Protein AF-A0AAW5EIT0-F1 (afdb_monomer)

Sequence (171 aa):
LKGVNQLKDYSGDMKIFIPTLHKNNVSFSNLNKNIIFGSIDYDAQVLALLNKANSDIAAFSDGSMLSSNLNSRVLEQNANTRFYRVEGEKLDFYRLLRSQGSLNNASIFLNTPLIKTALISSQLRVYNIQPFVLLSTQINYNPRFVSLTQEGDRKNFILANSIDNHDDNLS

Radius of gyration: 18.58 Å; Cα contacts (8 Å, |Δi|>4): 248; chains: 1; bounding box: 37×46×54 Å

Organism: Campylobacter jejuni (NCBI:txid197)

Nearest PDB structures (foldseek):
  5vat-assembly1_A  TM=5.725E-01  e=1.941E-03  Haemophilus influenzae Rd KW20
  8usx-assembly1_C  TM=6.714E-01  e=9.157E-03  Homo sapiens
  5tq2-assembly1_A  TM=6.551E-01  e=2.815E-01  Xenopus laevis
  8jj1-assembly1_B  TM=6.895E-01  e=7.919E-01  Homo sapiens
  3kyj-assembly1_B  TM=4.907E-01  e=2.535E+00  Cereibacter sphaeroides

Secondary structure (DSSP, 8-state):
-TTGGGGTT---SS-EEETT--GGG---SS--TTEEE-S--HHHHHHHHHTT--S-EEEEE-S-HHHHHHHHHHHHH-TT-EEEE--SSS--HHHHTTTTS--TT-EEEEES-HHHHHHHHHHHHHTT---SEEEE-GGG--THHHHHS-GGGGTTEEE--------TT--

Solvent-accessible surface area (backbone atoms only — not comparable to full-atom values): 10173 Å² total; per-residue (Å²): 111,78,70,67,61,72,52,54,81,53,81,68,88,68,72,44,79,39,62,86,42,35,68,87,79,52,92,57,95,64,72,47,86,43,58,43,57,61,29,76,64,59,66,63,30,50,52,58,48,52,78,72,43,64,92,47,38,34,35,37,28,49,83,42,71,66,24,52,57,52,50,50,57,50,36,77,79,36,81,79,55,39,78,44,79,60,60,80,93,84,64,63,56,78,57,57,63,52,69,81,46,83,51,59,62,17,19,34,36,43,43,33,56,54,70,56,37,35,51,51,31,43,50,36,50,76,71,69,46,49,53,62,30,38,34,30,52,51,81,53,74,48,78,64,52,61,79,63,39,57,76,77,41,52,59,60,57,47,72,34,74,86,80,76,90,80,69,82,75,85,106

Mean predicted aligned error: 6.32 Å

pLDDT: mean 88.99, std 11.8, range [34.41, 98.62]

Structure (mmCIF, N/CA/C/O backbone):
data_AF-A0AAW5EIT0-F1
#
_entry.id   AF-A0AAW5EIT0-F1
#
loop_
_atom_site.group_PDB
_atom_site.id
_atom_site.type_symbol
_atom_site.label_atom_id
_atom_site.label_alt_id
_atom_site.label_comp_id
_atom_site.label_asym_id
_atom_site.label_entity_id
_atom_site.label_seq_id
_atom_site.pdbx_PDB_ins_code
_atom_site.Cartn_x
_atom_site.Cartn_y
_atom_site.Cartn_z
_atom_site.occupancy
_atom_site.B_iso_or_equiv
_atom_site.auth_seq_id
_atom_site.auth_comp_id
_atom_site.auth_asym_id
_atom_site.auth_atom_id
_atom_site.pdbx_PDB_model_num
ATOM 1 N N . LEU A 1 1 ? 12.090 7.782 -17.675 1.00 68.88 1 LEU A N 1
ATOM 2 C CA . LEU A 1 1 ? 11.794 6.996 -18.900 1.00 68.88 1 LEU A CA 1
ATOM 3 C C . LEU A 1 1 ? 12.620 7.383 -20.143 1.00 68.88 1 LEU A C 1
ATOM 5 O O . LEU A 1 1 ? 12.630 6.613 -21.090 1.00 68.88 1 LEU A O 1
ATOM 9 N N . LYS A 1 2 ? 13.367 8.505 -20.171 1.00 75.19 2 LYS A N 1
ATOM 10 C CA . LYS A 1 2 ? 14.119 8.941 -21.373 1.00 75.19 2 LYS A CA 1
ATOM 11 C C . LYS A 1 2 ? 15.081 7.889 -21.962 1.00 75.19 2 LYS A C 1
ATOM 13 O O . LYS A 1 2 ? 15.200 7.832 -23.178 1.00 75.19 2 LYS A O 1
ATOM 18 N N . GLY A 1 3 ? 15.734 7.078 -21.121 1.00 79.88 3 GLY A N 1
ATOM 19 C CA . GLY A 1 3 ? 16.686 6.047 -21.558 1.00 79.88 3 GLY A CA 1
ATOM 20 C C . GLY A 1 3 ? 16.025 4.872 -22.283 1.00 79.88 3 GLY A C 1
ATOM 21 O O . GLY A 1 3 ? 16.362 4.602 -23.427 1.00 79.88 3 GLY A O 1
ATOM 22 N N . VAL A 1 4 ? 15.034 4.221 -21.660 1.00 83.19 4 VAL A N 1
ATOM 23 C CA . VAL A 1 4 ? 14.336 3.076 -22.278 1.00 83.19 4 VAL A CA 1
ATOM 24 C C . VAL A 1 4 ? 13.629 3.461 -23.578 1.00 83.19 4 VAL A C 1
ATOM 26 O O . VAL A 1 4 ? 13.593 2.667 -24.506 1.00 83.19 4 VAL A O 1
ATOM 29 N N . ASN A 1 5 ? 13.150 4.704 -23.695 1.00 85.12 5 ASN A N 1
ATOM 30 C CA . ASN A 1 5 ? 12.512 5.200 -24.917 1.00 85.12 5 ASN A CA 1
ATOM 31 C C . ASN A 1 5 ? 13.455 5.236 -26.133 1.00 85.12 5 ASN A C 1
ATOM 33 O O . ASN A 1 5 ? 12.964 5.241 -27.257 1.00 85.12 5 ASN A O 1
ATOM 37 N N . GLN A 1 6 ? 14.780 5.230 -25.936 1.00 86.38 6 GLN A N 1
ATOM 38 C CA . GLN A 1 6 ? 15.741 5.093 -27.041 1.00 86.38 6 GLN A CA 1
ATOM 39 C C . GLN A 1 6 ? 15.770 3.678 -27.623 1.00 86.38 6 GLN A C 1
ATOM 41 O O . GLN A 1 6 ? 16.243 3.475 -28.734 1.00 86.38 6 GLN A O 1
ATOM 46 N N . LEU A 1 7 ? 15.241 2.700 -26.887 1.00 86.06 7 LEU A N 1
ATOM 47 C CA . LEU A 1 7 ? 15.170 1.304 -27.302 1.00 86.06 7 LEU A CA 1
ATOM 48 C C . LEU A 1 7 ? 13.846 0.960 -27.993 1.00 86.06 7 LEU A C 1
ATOM 50 O O . LEU A 1 7 ? 13.629 -0.201 -28.324 1.00 86.06 7 LEU A O 1
ATOM 54 N N . LYS A 1 8 ? 12.963 1.944 -28.219 1.00 83.44 8 LYS A N 1
ATOM 55 C CA . LYS A 1 8 ? 11.629 1.717 -28.799 1.00 83.44 8 LYS A CA 1
ATOM 56 C C . LYS A 1 8 ? 11.682 1.023 -30.172 1.00 83.44 8 LYS A C 1
ATOM 58 O O . LYS A 1 8 ? 10.837 0.184 -30.447 1.00 83.44 8 LYS A O 1
ATOM 63 N N . ASP A 1 9 ? 12.700 1.345 -30.977 1.00 84.50 9 ASP A N 1
ATOM 64 C CA . ASP A 1 9 ? 12.904 0.827 -32.339 1.00 84.50 9 ASP A CA 1
ATOM 65 C C . ASP A 1 9 ? 14.100 -0.140 -32.406 1.00 84.50 9 ASP A C 1
ATOM 67 O O . ASP A 1 9 ? 14.626 -0.433 -33.479 1.00 84.50 9 ASP A O 1
ATOM 71 N N . TYR A 1 10 ? 14.586 -0.610 -31.253 1.00 86.19 10 TYR A N 1
ATOM 72 C CA . TYR A 1 10 ? 15.738 -1.498 -31.204 1.00 86.19 10 TYR A CA 1
ATOM 73 C C . TYR A 1 10 ? 15.425 -2.836 -31.891 1.00 86.19 10 TYR A C 1
ATOM 75 O O . TYR A 1 10 ? 14.547 -3.583 -31.456 1.00 86.19 10 TYR A O 1
ATOM 83 N N . SER A 1 11 ? 16.180 -3.168 -32.938 1.00 85.50 11 SER A N 1
ATOM 84 C CA . SER A 1 11 ? 16.010 -4.379 -33.756 1.00 85.50 11 SER A CA 1
ATOM 85 C C . SER A 1 11 ? 17.222 -5.318 -33.738 1.00 85.50 11 SER A C 1
ATOM 87 O O . SER A 1 11 ? 17.258 -6.279 -34.498 1.00 85.50 11 SER A O 1
ATOM 89 N N . GLY A 1 12 ? 18.211 -5.057 -32.878 1.00 85.19 12 GLY A N 1
ATOM 90 C CA . GLY A 1 12 ? 19.428 -5.863 -32.793 1.00 85.19 12 GLY A CA 1
ATOM 91 C C . GLY A 1 12 ? 19.262 -7.185 -32.032 1.00 85.19 12 GLY A C 1
ATOM 92 O O . GLY A 1 12 ? 18.303 -7.396 -31.282 1.00 85.19 12 GLY A O 1
ATOM 93 N N . ASP A 1 13 ? 20.266 -8.051 -32.176 1.00 89.56 13 ASP A N 1
ATOM 94 C CA . ASP A 1 13 ? 20.314 -9.382 -31.551 1.00 89.56 13 ASP A CA 1
ATOM 95 C C . ASP A 1 13 ? 20.868 -9.380 -30.117 1.00 89.56 13 ASP A C 1
ATOM 97 O O . ASP A 1 13 ? 20.747 -10.366 -29.389 1.00 89.56 13 ASP A O 1
ATOM 101 N N . MET A 1 14 ? 21.465 -8.268 -29.674 1.00 90.62 14 MET A N 1
ATOM 102 C CA . MET A 1 14 ? 21.961 -8.136 -28.303 1.00 90.62 14 MET A CA 1
ATOM 103 C C . MET A 1 14 ? 20.789 -8.113 -27.312 1.00 90.62 14 MET A C 1
ATOM 105 O O . MET A 1 14 ? 19.821 -7.366 -27.484 1.00 90.62 14 MET A O 1
ATOM 109 N N . LYS A 1 15 ? 20.898 -8.921 -26.253 1.00 91.06 15 LYS A N 1
ATOM 110 C CA . LYS A 1 15 ? 19.950 -8.926 -25.135 1.00 91.06 15 LYS A CA 1
ATOM 111 C C . LYS A 1 15 ? 20.206 -7.727 -24.228 1.00 91.06 15 LYS A C 1
ATOM 113 O O . LYS A 1 15 ? 21.335 -7.506 -23.798 1.00 91.06 15 LYS A O 1
ATOM 118 N N . ILE A 1 16 ? 19.154 -6.979 -23.915 1.00 89.50 16 ILE A N 1
ATOM 119 C CA . ILE A 1 16 ? 19.203 -5.798 -23.054 1.00 89.50 16 ILE A CA 1
ATOM 120 C C . ILE A 1 16 ? 18.353 -6.076 -21.821 1.00 89.50 16 ILE A C 1
ATOM 122 O O . ILE A 1 16 ? 17.146 -6.281 -21.926 1.00 89.50 16 ILE A O 1
ATOM 126 N N . PHE A 1 17 ? 18.977 -6.063 -20.647 1.00 89.69 17 PHE A N 1
ATOM 127 C CA . PHE A 1 17 ? 18.280 -6.230 -19.378 1.00 89.69 17 PHE A CA 1
ATOM 128 C C . PHE A 1 17 ? 18.075 -4.879 -18.692 1.00 89.69 17 PHE A C 1
ATOM 130 O O . PHE A 1 17 ? 19.028 -4.131 -18.473 1.00 89.69 17 PHE A O 1
ATOM 137 N N . ILE A 1 18 ? 16.827 -4.572 -18.341 1.00 88.50 18 ILE A N 1
ATOM 138 C CA . ILE A 1 18 ? 16.431 -3.344 -17.652 1.00 88.50 18 ILE A CA 1
ATOM 139 C C . ILE A 1 18 ? 15.892 -3.730 -16.269 1.00 88.50 18 ILE A C 1
ATOM 141 O O . ILE A 1 18 ? 14.711 -4.060 -16.139 1.00 88.50 18 ILE A O 1
ATOM 145 N N . PRO A 1 19 ? 16.728 -3.691 -15.216 1.00 83.31 19 PRO A N 1
ATOM 146 C CA . PRO A 1 19 ? 16.331 -4.172 -13.890 1.00 83.31 19 PRO A CA 1
ATOM 147 C C . PRO A 1 19 ? 15.330 -3.253 -13.178 1.00 83.31 19 PRO A C 1
ATOM 149 O O . PRO A 1 19 ? 14.651 -3.674 -12.250 1.00 83.31 19 PRO A O 1
ATOM 152 N N . THR A 1 20 ? 15.250 -1.981 -13.572 1.00 81.75 20 THR A N 1
ATOM 153 C CA . THR A 1 20 ? 14.544 -0.934 -12.816 1.00 81.75 20 THR A CA 1
ATOM 154 C C . THR A 1 20 ? 13.159 -0.584 -13.350 1.00 81.75 20 THR A C 1
ATOM 156 O O . THR A 1 20 ? 12.473 0.227 -12.733 1.00 81.75 20 THR A O 1
ATOM 159 N N . LEU A 1 21 ? 12.746 -1.159 -14.483 1.00 83.00 21 LEU A N 1
ATOM 160 C CA . LEU A 1 21 ? 11.436 -0.916 -15.088 1.00 83.00 21 LEU A CA 1
ATOM 161 C C . LEU A 1 21 ? 10.693 -2.224 -15.336 1.00 83.00 21 LEU A C 1
ATOM 163 O O . LEU A 1 21 ? 11.314 -3.248 -15.626 1.00 83.00 21 LEU A O 1
ATOM 167 N N . HIS A 1 22 ? 9.367 -2.156 -15.258 1.00 83.75 22 HIS A N 1
ATOM 168 C CA . HIS A 1 22 ? 8.475 -3.238 -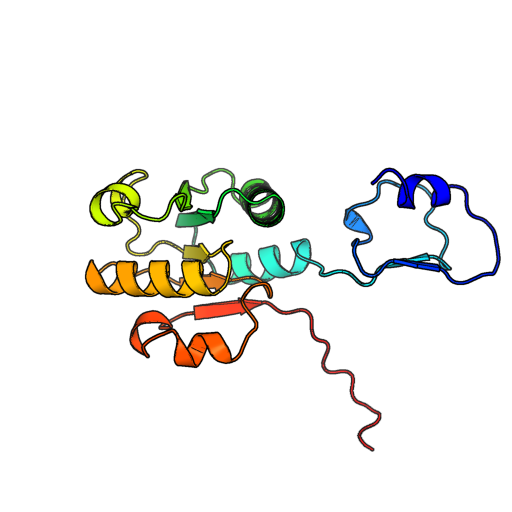15.633 1.00 83.75 22 HIS A CA 1
ATOM 169 C C . HIS A 1 22 ? 8.013 -2.984 -17.064 1.00 83.75 22 HIS A C 1
ATOM 171 O O . HIS A 1 22 ? 7.912 -1.831 -17.497 1.00 83.75 22 HIS A O 1
ATOM 177 N N . LYS A 1 23 ? 7.670 -4.045 -17.798 1.00 81.25 23 LYS A N 1
ATOM 178 C CA . LYS A 1 23 ? 7.164 -3.924 -19.175 1.00 81.25 23 LYS A CA 1
ATOM 179 C C . LYS A 1 23 ? 5.927 -3.017 -19.267 1.00 81.25 23 LYS A C 1
ATOM 181 O O . LYS A 1 23 ? 5.785 -2.280 -20.231 1.00 81.25 23 LYS A O 1
ATOM 186 N N . ASN A 1 24 ? 5.085 -2.984 -18.230 1.00 81.50 24 ASN A N 1
ATOM 187 C CA . ASN A 1 24 ? 3.893 -2.128 -18.199 1.00 81.50 24 ASN A CA 1
ATOM 188 C C . ASN A 1 24 ? 4.230 -0.638 -17.995 1.00 81.50 24 ASN A C 1
ATOM 190 O O . ASN A 1 24 ? 3.368 0.220 -18.156 1.00 81.50 24 ASN A O 1
ATOM 194 N N . ASN A 1 25 ? 5.473 -0.297 -17.633 1.00 78.50 25 ASN A N 1
ATOM 195 C CA . ASN A 1 25 ? 5.915 1.094 -17.522 1.00 78.50 25 ASN A CA 1
ATOM 196 C C . ASN A 1 25 ? 6.353 1.696 -18.867 1.00 78.50 25 ASN A C 1
ATOM 198 O O . ASN A 1 25 ? 6.718 2.874 -18.905 1.00 78.50 25 ASN A O 1
ATOM 202 N N . VAL A 1 26 ? 6.355 0.910 -19.949 1.00 80.88 26 VAL A N 1
ATOM 203 C CA . VAL A 1 26 ? 6.707 1.364 -21.297 1.00 80.88 26 VAL A CA 1
ATOM 204 C C . VAL A 1 26 ? 5.541 1.154 -22.258 1.00 80.88 26 VAL A C 1
ATOM 206 O O . VAL A 1 26 ? 4.874 0.126 -22.238 1.00 80.88 26 VAL A O 1
ATOM 209 N N . SER A 1 27 ? 5.296 2.135 -23.124 1.00 72.94 27 SER A N 1
ATOM 210 C CA . SER A 1 27 ? 4.225 2.090 -24.129 1.00 72.94 27 SER A CA 1
ATOM 211 C C . SER A 1 27 ? 4.811 1.840 -25.517 1.00 72.94 27 SER A C 1
ATOM 213 O O . SER A 1 27 ? 4.690 2.677 -26.410 1.00 72.94 27 SER A O 1
ATOM 215 N N . PHE A 1 28 ? 5.530 0.728 -25.691 1.00 78.00 28 PHE A N 1
ATOM 216 C CA . PHE A 1 28 ? 6.075 0.347 -26.998 1.00 78.00 28 PHE A CA 1
ATOM 217 C C . PHE A 1 28 ? 5.069 -0.566 -27.692 1.00 78.00 28 PHE A C 1
ATOM 219 O O . PHE A 1 28 ? 4.690 -1.597 -27.144 1.00 78.00 28 PHE A O 1
ATOM 226 N N . SER A 1 29 ? 4.627 -0.187 -28.890 1.00 69.50 29 SER A N 1
ATOM 227 C CA . SER A 1 29 ? 3.686 -0.983 -29.686 1.00 69.50 29 SER A CA 1
ATOM 228 C C . SER A 1 29 ? 4.292 -2.311 -30.148 1.00 69.50 29 SER A C 1
ATOM 230 O O . SER A 1 29 ? 3.566 -3.291 -30.255 1.00 69.50 29 SER A O 1
ATOM 232 N N . ASN A 1 30 ? 5.613 -2.359 -30.357 1.00 71.94 30 ASN A N 1
ATOM 233 C CA . ASN A 1 30 ? 6.363 -3.553 -30.751 1.00 71.94 30 ASN A CA 1
ATOM 234 C C . ASN A 1 30 ? 7.608 -3.714 -29.870 1.00 71.94 30 ASN A C 1
ATOM 236 O O . ASN A 1 30 ? 8.704 -3.285 -30.226 1.00 71.94 30 ASN A O 1
ATOM 240 N N . LEU A 1 31 ? 7.440 -4.315 -28.691 1.00 77.00 31 LEU A N 1
ATOM 241 C CA . LEU A 1 31 ? 8.554 -4.589 -27.788 1.00 77.00 31 LEU A CA 1
ATOM 242 C C . LEU A 1 31 ? 9.431 -5.718 -28.356 1.00 77.00 31 LEU A C 1
ATOM 244 O O . LEU A 1 31 ? 8.968 -6.848 -28.518 1.00 77.00 31 LEU A O 1
ATOM 248 N N . ASN A 1 32 ? 10.704 -5.435 -28.637 1.00 83.56 32 ASN A N 1
ATOM 249 C CA . ASN A 1 32 ? 11.645 -6.477 -29.042 1.00 83.56 32 ASN A CA 1
ATOM 250 C C . ASN A 1 32 ? 11.824 -7.499 -27.902 1.00 83.56 32 ASN A C 1
ATOM 252 O O . ASN A 1 32 ? 12.130 -7.123 -26.770 1.00 83.56 32 ASN A O 1
ATOM 256 N N . LYS A 1 33 ? 11.691 -8.797 -28.215 1.00 86.00 33 LYS A N 1
ATOM 257 C CA . LYS A 1 33 ? 11.874 -9.927 -27.280 1.00 86.00 33 LYS A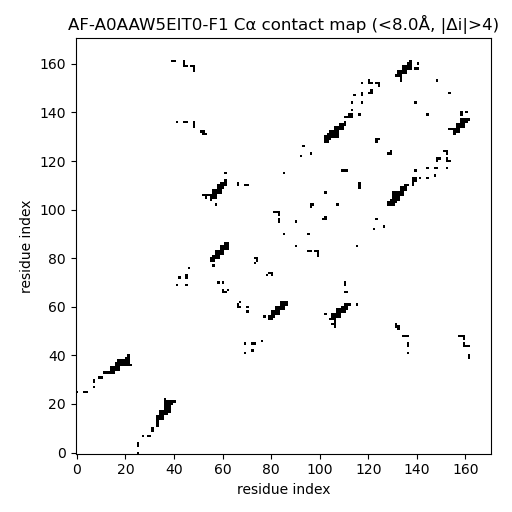 CA 1
ATOM 258 C C . LYS A 1 33 ? 13.250 -9.973 -26.602 1.00 86.00 33 LYS A C 1
ATOM 260 O O . LYS A 1 33 ? 13.403 -10.621 -25.572 1.00 86.00 33 LYS A O 1
ATOM 265 N N . ASN A 1 34 ? 14.247 -9.301 -27.176 1.00 88.19 34 ASN A N 1
ATOM 266 C CA . ASN A 1 34 ? 15.591 -9.192 -26.619 1.00 88.19 34 ASN A CA 1
ATOM 267 C C . ASN A 1 34 ? 15.679 -8.158 -25.482 1.00 88.19 34 ASN A C 1
ATOM 269 O O . ASN A 1 34 ? 16.713 -8.089 -24.821 1.00 88.19 34 ASN A O 1
ATOM 273 N N . ILE A 1 35 ? 14.626 -7.370 -25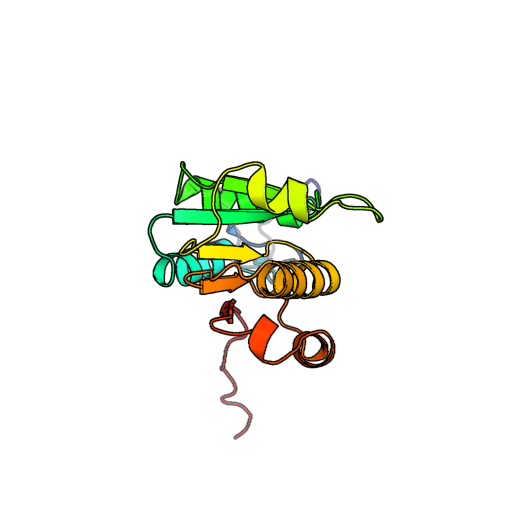.232 1.00 88.25 35 ILE A N 1
ATOM 274 C CA . ILE A 1 35 ? 14.543 -6.449 -24.094 1.00 88.25 35 ILE A CA 1
ATOM 275 C C . ILE A 1 35 ? 13.813 -7.149 -22.945 1.00 88.25 35 ILE A C 1
ATOM 277 O O . ILE A 1 35 ? 12.620 -7.435 -23.025 1.00 88.25 35 ILE A O 1
ATOM 281 N N . ILE A 1 36 ? 14.538 -7.403 -21.860 1.00 87.69 36 ILE A N 1
ATOM 282 C CA . ILE A 1 36 ? 14.046 -8.108 -20.677 1.00 87.69 36 ILE A CA 1
ATOM 283 C C . ILE A 1 36 ? 13.889 -7.099 -19.541 1.00 87.69 36 ILE A C 1
ATOM 285 O O . ILE A 1 36 ? 14.832 -6.390 -19.188 1.00 87.69 36 ILE A O 1
ATOM 289 N N . PHE A 1 37 ? 12.696 -7.051 -18.954 1.00 87.50 37 PHE A N 1
ATOM 290 C CA . PHE A 1 37 ? 12.359 -6.178 -17.832 1.00 87.50 37 PHE A CA 1
ATOM 291 C C . PHE A 1 37 ? 12.400 -6.981 -16.537 1.00 87.50 37 PHE A C 1
ATOM 293 O O . PHE A 1 37 ? 11.720 -7.996 -16.423 1.00 87.50 37 PHE A O 1
ATOM 300 N N . GLY A 1 38 ? 13.219 -6.539 -15.585 1.00 81.81 38 GLY A N 1
ATOM 301 C CA . GLY A 1 38 ? 13.456 -7.253 -14.328 1.00 81.81 38 GLY A CA 1
ATOM 302 C C . GLY A 1 38 ? 12.794 -6.630 -13.108 1.00 81.81 38 GLY A C 1
ATOM 303 O O . GLY A 1 38 ? 13.036 -7.101 -11.999 1.00 81.81 38 GLY A O 1
ATOM 304 N N . SER A 1 39 ? 12.026 -5.548 -13.267 1.00 83.75 39 SER A N 1
ATOM 305 C CA . SER A 1 39 ? 11.417 -4.915 -12.102 1.00 83.75 39 SER A CA 1
ATOM 306 C C . SER A 1 39 ? 10.138 -5.608 -11.658 1.00 83.75 39 SER A C 1
ATOM 308 O O . SER A 1 39 ? 9.525 -6.405 -12.359 1.00 83.75 39 SER A O 1
ATOM 310 N N . ILE A 1 40 ? 9.716 -5.197 -10.474 1.00 87.56 40 ILE A N 1
ATOM 311 C CA . ILE A 1 40 ? 8.565 -5.693 -9.739 1.00 87.56 40 ILE A CA 1
ATOM 312 C C . ILE A 1 40 ? 7.266 -5.438 -10.509 1.00 87.56 40 ILE A C 1
ATOM 314 O O . ILE A 1 40 ? 7.019 -4.307 -10.936 1.00 87.56 40 ILE A O 1
ATOM 318 N N . ASP A 1 41 ? 6.418 -6.464 -10.610 1.00 89.56 41 ASP A N 1
ATOM 319 C CA . ASP A 1 41 ? 5.047 -6.330 -11.103 1.00 89.56 41 ASP A CA 1
ATOM 320 C C . ASP A 1 41 ? 4.112 -5.886 -9.966 1.00 89.56 41 ASP A C 1
ATOM 322 O O . ASP A 1 41 ? 3.431 -6.677 -9.306 1.00 89.56 41 ASP A O 1
ATOM 326 N N . TYR A 1 42 ? 4.112 -4.580 -9.697 1.00 91.75 42 TYR A N 1
ATOM 327 C CA . TYR A 1 42 ? 3.228 -4.003 -8.687 1.00 91.75 42 TYR A CA 1
ATOM 328 C C . TYR A 1 42 ? 1.748 -4.051 -9.080 1.00 91.75 42 TYR A C 1
ATOM 330 O O . TYR A 1 42 ? 0.906 -3.985 -8.187 1.00 91.75 42 TYR A O 1
ATOM 338 N N . ASP A 1 43 ? 1.420 -4.177 -10.369 1.00 91.12 43 ASP A N 1
ATOM 339 C CA . ASP A 1 43 ? 0.027 -4.273 -10.819 1.00 91.12 43 ASP A CA 1
ATOM 340 C C . ASP A 1 43 ? -0.558 -5.614 -10.348 1.00 91.12 43 ASP A C 1
ATOM 342 O O . ASP A 1 43 ? -1.595 -5.649 -9.682 1.00 91.12 43 ASP A O 1
ATOM 346 N N . ALA A 1 44 ? 0.173 -6.710 -10.586 1.00 92.19 44 ALA A N 1
ATOM 347 C CA . ALA A 1 44 ? -0.200 -8.043 -10.119 1.00 92.19 44 ALA A CA 1
ATOM 348 C C . ALA A 1 44 ? -0.275 -8.129 -8.584 1.00 92.19 44 ALA A C 1
ATOM 350 O O . ALA A 1 44 ? -1.209 -8.718 -8.036 1.00 92.19 44 ALA A O 1
ATOM 351 N N . GLN A 1 45 ? 0.675 -7.514 -7.871 1.00 95.12 45 GLN A N 1
ATOM 352 C CA . GLN A 1 45 ? 0.668 -7.517 -6.405 1.00 95.12 45 GLN A CA 1
ATOM 353 C C . GLN A 1 45 ? -0.508 -6.738 -5.822 1.00 95.12 45 GLN A C 1
ATOM 355 O O . GLN A 1 45 ? -1.163 -7.231 -4.906 1.00 95.12 45 GLN A O 1
ATOM 360 N N . VAL A 1 46 ? -0.799 -5.540 -6.341 1.00 96.19 46 VAL A N 1
ATOM 361 C CA . VAL A 1 46 ? -1.948 -4.749 -5.879 1.00 96.19 46 VAL A CA 1
ATOM 362 C C . VAL A 1 46 ? -3.248 -5.507 -6.133 1.00 96.19 46 VAL A C 1
ATOM 364 O O . VAL A 1 46 ? -4.069 -5.600 -5.223 1.00 96.19 46 VAL A O 1
ATOM 367 N N . LEU A 1 47 ? -3.407 -6.133 -7.303 1.00 95.44 47 LEU A N 1
ATOM 368 C CA . LEU A 1 47 ? -4.575 -6.963 -7.604 1.00 95.44 47 LEU A CA 1
ATOM 369 C C . LEU A 1 47 ? -4.716 -8.148 -6.633 1.00 95.44 47 LEU A C 1
ATOM 371 O O . LEU A 1 47 ? -5.797 -8.392 -6.098 1.00 95.44 47 LEU A O 1
ATOM 375 N N . ALA A 1 48 ? -3.623 -8.863 -6.350 1.00 96.44 48 ALA A N 1
ATOM 376 C CA . ALA A 1 48 ? -3.632 -9.976 -5.402 1.00 96.44 48 ALA A CA 1
ATOM 377 C C . ALA A 1 48 ? -4.019 -9.534 -3.978 1.00 96.44 48 ALA A C 1
ATOM 379 O O . ALA A 1 48 ? -4.762 -10.242 -3.296 1.00 96.44 48 ALA A O 1
ATOM 380 N N . LEU A 1 49 ? -3.553 -8.359 -3.540 1.00 98.00 49 LEU A N 1
ATOM 381 C CA . LEU A 1 49 ? -3.904 -7.776 -2.242 1.00 98.00 49 LEU A CA 1
ATOM 382 C C . LEU A 1 49 ? -5.367 -7.319 -2.196 1.00 98.00 49 LEU A C 1
ATOM 384 O O . LEU A 1 49 ? -6.038 -7.549 -1.193 1.00 98.00 49 LEU A O 1
ATOM 388 N N . LEU A 1 50 ? -5.885 -6.732 -3.277 1.00 97.31 50 LEU A N 1
ATOM 389 C CA . LEU A 1 50 ? -7.291 -6.328 -3.380 1.00 97.31 50 LEU A CA 1
ATOM 390 C C . LEU A 1 50 ? -8.247 -7.521 -3.278 1.00 97.31 50 LEU A C 1
ATOM 392 O O . LEU A 1 50 ? -9.279 -7.411 -2.628 1.00 97.31 50 LEU A O 1
ATOM 396 N N . ASN A 1 51 ? -7.870 -8.691 -3.800 1.00 97.06 51 ASN A N 1
ATOM 397 C CA . ASN A 1 51 ? -8.644 -9.928 -3.628 1.00 97.06 51 ASN A CA 1
ATOM 398 C C . ASN A 1 51 ? -8.712 -10.423 -2.169 1.00 97.06 51 ASN A C 1
ATOM 400 O O . ASN A 1 51 ? -9.481 -11.332 -1.857 1.00 97.06 51 ASN A O 1
ATOM 404 N N . LYS A 1 52 ? -7.882 -9.872 -1.275 1.00 98.06 52 LYS A N 1
ATOM 405 C CA . LYS A 1 52 ? -7.919 -10.118 0.175 1.00 98.06 52 LYS A CA 1
ATOM 406 C C . LYS A 1 52 ? -8.547 -8.960 0.951 1.00 98.06 52 LYS A C 1
ATOM 408 O O . LYS A 1 52 ? -8.714 -9.082 2.161 1.00 98.06 52 LYS A O 1
ATOM 413 N N . ALA A 1 53 ? -8.865 -7.855 0.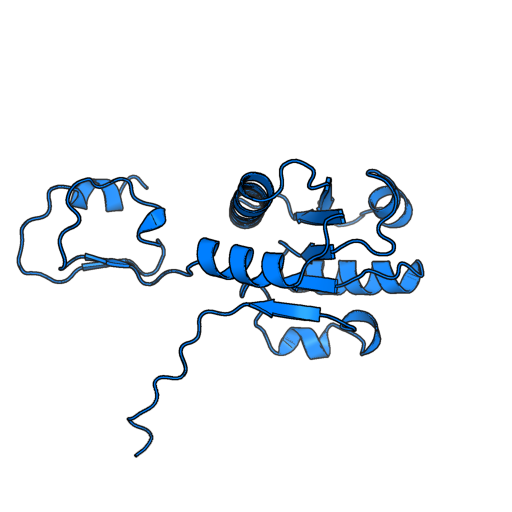281 1.00 98.12 53 ALA A N 1
ATOM 414 C CA . ALA A 1 53 ? -9.484 -6.681 0.867 1.00 98.12 53 ALA A CA 1
ATOM 415 C C . ALA A 1 53 ? -11.015 -6.810 0.892 1.00 98.12 53 ALA A C 1
ATOM 417 O O . ALA A 1 53 ? -11.622 -7.565 0.134 1.00 98.12 53 ALA A O 1
ATOM 418 N N . ASN A 1 54 ? -11.642 -6.026 1.758 1.00 97.44 54 ASN A N 1
ATOM 419 C CA . ASN A 1 54 ? -13.056 -5.687 1.673 1.00 97.44 54 ASN A CA 1
ATOM 420 C C . ASN A 1 54 ? -13.254 -4.383 0.871 1.00 97.44 54 ASN A C 1
ATOM 422 O O . ASN A 1 54 ? -12.305 -3.806 0.341 1.00 97.44 54 ASN A O 1
ATOM 426 N N . SER A 1 55 ? -14.498 -3.907 0.777 1.00 95.88 55 SER A N 1
ATOM 427 C CA . SER A 1 55 ? -14.833 -2.705 0.005 1.00 95.88 55 SER A CA 1
ATOM 428 C C . SER A 1 55 ? -14.341 -1.393 0.626 1.00 95.88 55 SER A C 1
ATOM 430 O O . SER A 1 55 ? -14.283 -0.389 -0.083 1.00 95.88 55 SER A O 1
ATOM 432 N N . ASP A 1 56 ? -14.030 -1.375 1.928 1.00 97.56 56 ASP A N 1
ATOM 433 C CA . ASP A 1 56 ? -13.590 -0.175 2.639 1.00 97.56 56 ASP A CA 1
ATOM 434 C C . ASP A 1 56 ? -12.062 -0.079 2.649 1.00 97.56 56 ASP A C 1
ATOM 436 O O . ASP A 1 56 ? -11.395 -0.692 3.482 1.00 97.56 56 ASP A O 1
ATOM 440 N N . ILE A 1 57 ? -11.497 0.674 1.704 1.00 98.38 57 ILE A N 1
ATOM 441 C CA . ILE A 1 57 ? -10.050 0.703 1.474 1.00 98.38 57 ILE A CA 1
ATOM 442 C C . ILE A 1 57 ? -9.445 2.030 1.928 1.00 98.38 57 ILE A C 1
ATOM 444 O O . ILE A 1 57 ? -9.875 3.117 1.535 1.00 98.38 57 ILE A O 1
ATOM 448 N N . ALA A 1 58 ? -8.382 1.929 2.722 1.00 98.38 58 ALA A N 1
ATOM 449 C CA . ALA A 1 58 ? -7.505 3.037 3.064 1.00 98.38 58 ALA A CA 1
ATOM 450 C C . ALA A 1 58 ? -6.075 2.746 2.600 1.00 98.38 58 ALA A C 1
ATOM 452 O O . ALA A 1 58 ? -5.635 1.601 2.608 1.00 98.38 58 ALA A O 1
ATOM 453 N N . ALA A 1 59 ? -5.325 3.777 2.229 1.00 98.25 59 ALA A N 1
ATOM 454 C CA . ALA A 1 59 ? -3.932 3.656 1.823 1.00 98.25 59 ALA A CA 1
ATOM 455 C C . ALA A 1 59 ? -3.070 4.731 2.492 1.00 98.25 59 ALA A C 1
ATOM 457 O O . ALA A 1 59 ? -3.337 5.930 2.380 1.00 98.25 59 ALA A O 1
ATOM 458 N N . PHE A 1 60 ? -2.011 4.300 3.173 1.00 97.94 60 PHE A N 1
ATOM 459 C CA . PHE A 1 60 ? -0.998 5.187 3.729 1.00 97.94 60 PHE A CA 1
ATOM 460 C C . PHE A 1 60 ? 0.111 5.437 2.713 1.00 97.94 60 PHE A C 1
ATOM 462 O O . PHE A 1 60 ? 0.611 4.498 2.096 1.00 97.94 60 PHE A O 1
ATOM 469 N N . SER A 1 61 ? 0.523 6.695 2.576 1.00 95.75 61 SER A N 1
ATOM 470 C CA . SER A 1 61 ? 1.612 7.113 1.698 1.00 95.75 61 SER A CA 1
ATOM 471 C C . SER A 1 61 ? 2.671 7.916 2.426 1.00 95.75 61 SER A C 1
ATOM 473 O O . SER A 1 61 ? 2.409 8.540 3.449 1.00 95.75 61 SER A O 1
ATOM 475 N N . ASP A 1 62 ? 3.887 7.915 1.892 1.00 93.25 62 ASP A N 1
ATOM 476 C CA . ASP A 1 62 ? 5.022 8.637 2.466 1.00 93.25 62 ASP A CA 1
ATOM 477 C C . ASP A 1 62 ? 5.456 9.853 1.633 1.00 93.25 62 ASP A C 1
ATOM 479 O O . ASP A 1 62 ? 6.478 10.462 1.946 1.00 93.25 62 ASP A O 1
ATOM 483 N N . GLY A 1 63 ? 4.700 10.169 0.575 1.00 91.50 63 GLY A N 1
ATOM 484 C CA . GLY A 1 63 ? 4.992 11.241 -0.377 1.00 91.50 63 GLY A CA 1
ATOM 485 C C . GLY A 1 63 ? 5.973 10.868 -1.491 1.00 91.50 63 GLY A C 1
ATOM 486 O O . GLY A 1 63 ? 6.192 11.669 -2.399 1.00 91.50 63 GLY A O 1
ATOM 487 N N . SER A 1 64 ? 6.550 9.661 -1.468 1.00 93.00 64 SER A N 1
ATOM 488 C CA . SER A 1 64 ? 7.491 9.218 -2.497 1.00 93.00 64 SER A CA 1
ATOM 489 C C . SER A 1 64 ? 6.810 8.943 -3.843 1.00 93.00 64 SER A C 1
ATOM 491 O O . SER A 1 64 ? 5.601 8.700 -3.942 1.00 93.00 64 SER A O 1
ATOM 493 N N . MET A 1 65 ? 7.620 8.923 -4.905 1.00 91.31 65 MET A N 1
ATOM 494 C CA . MET A 1 65 ? 7.167 8.541 -6.245 1.00 91.31 65 MET A CA 1
ATOM 495 C C . MET A 1 65 ? 6.636 7.104 -6.274 1.00 91.31 65 MET A C 1
ATOM 497 O O . MET A 1 65 ? 5.608 6.850 -6.895 1.00 91.31 65 MET A O 1
ATOM 501 N N . LEU A 1 66 ? 7.305 6.182 -5.574 1.00 91.50 66 LEU A N 1
ATOM 502 C CA . LEU A 1 66 ? 6.872 4.790 -5.471 1.00 91.50 66 LEU A CA 1
ATOM 503 C C . LEU A 1 66 ? 5.515 4.688 -4.768 1.00 91.50 66 LEU A C 1
ATOM 505 O O . LEU A 1 66 ? 4.607 4.047 -5.281 1.00 91.50 66 LEU A O 1
ATOM 509 N N . SER A 1 67 ? 5.348 5.371 -3.637 1.00 95.00 67 SER A N 1
ATOM 510 C CA . SER A 1 67 ? 4.076 5.394 -2.914 1.00 95.00 67 SER A CA 1
ATOM 511 C C . SER A 1 67 ? 2.938 5.981 -3.753 1.00 95.00 67 SER A C 1
ATOM 513 O O . SER A 1 67 ? 1.856 5.404 -3.823 1.00 95.00 67 SER A O 1
ATOM 515 N N . SER A 1 68 ? 3.201 7.075 -4.474 1.00 94.88 68 SER A N 1
ATOM 516 C CA . SER A 1 68 ? 2.230 7.676 -5.400 1.00 94.88 68 SER A CA 1
ATOM 517 C C . SER A 1 68 ? 1.834 6.701 -6.514 1.00 94.88 68 SER A C 1
ATOM 519 O O . SER A 1 68 ? 0.657 6.540 -6.813 1.00 94.88 68 SER A O 1
ATOM 521 N N . ASN A 1 69 ? 2.813 5.994 -7.079 1.00 92.94 69 ASN A N 1
ATOM 522 C CA . ASN A 1 69 ? 2.620 4.992 -8.123 1.00 92.94 69 ASN A CA 1
ATOM 523 C C . ASN A 1 69 ? 1.807 3.775 -7.630 1.00 92.94 69 ASN A C 1
ATOM 525 O O . ASN A 1 69 ? 0.956 3.274 -8.366 1.00 92.94 69 ASN A O 1
ATOM 529 N N . LEU A 1 70 ? 2.017 3.326 -6.390 1.00 95.81 70 LEU A N 1
ATOM 530 C CA . LEU A 1 70 ? 1.210 2.277 -5.754 1.00 95.81 70 LEU A CA 1
ATOM 531 C C . LEU A 1 70 ? -0.218 2.751 -5.464 1.00 95.81 70 LEU A C 1
ATOM 533 O O . LEU A 1 70 ? -1.173 2.034 -5.742 1.00 95.81 70 LEU A O 1
ATOM 537 N N . ASN A 1 71 ? -0.377 3.974 -4.963 1.00 97.12 71 ASN A N 1
ATOM 538 C CA . ASN A 1 71 ? -1.689 4.561 -4.705 1.00 97.12 71 ASN A CA 1
ATOM 539 C C . ASN A 1 71 ? -2.525 4.701 -5.978 1.00 97.12 71 ASN A C 1
ATOM 541 O O . ASN A 1 71 ? -3.712 4.392 -5.943 1.00 97.12 71 ASN A O 1
ATOM 545 N N . SER A 1 72 ? -1.919 5.116 -7.096 1.00 96.06 72 SER A N 1
ATOM 546 C CA . SER A 1 72 ? -2.608 5.174 -8.391 1.00 96.06 72 SER A CA 1
ATOM 547 C C . SER A 1 72 ? -3.153 3.807 -8.809 1.00 96.06 72 SER A C 1
ATOM 549 O O . SER A 1 72 ? -4.311 3.728 -9.196 1.00 96.06 72 SER A O 1
ATOM 551 N N . ARG A 1 73 ? -2.384 2.723 -8.630 1.00 95.38 73 ARG A N 1
ATOM 552 C CA . ARG A 1 73 ? -2.845 1.350 -8.926 1.00 95.38 73 ARG A CA 1
ATOM 553 C C . ARG A 1 73 ? -4.026 0.926 -8.066 1.00 95.38 73 ARG A C 1
ATOM 555 O O . ARG A 1 73 ? -4.954 0.299 -8.560 1.00 95.38 73 ARG A O 1
ATOM 562 N N . VAL A 1 74 ? -3.988 1.249 -6.772 1.00 97.12 74 VAL A N 1
ATOM 563 C CA . VAL A 1 74 ? -5.110 0.961 -5.867 1.00 97.12 74 VAL A CA 1
ATOM 564 C C . VAL A 1 74 ? -6.341 1.762 -6.300 1.00 97.12 74 VAL A C 1
ATOM 566 O O . VAL A 1 74 ? -7.431 1.204 -6.375 1.00 97.12 74 VAL A O 1
ATOM 569 N N . LEU A 1 75 ? -6.165 3.041 -6.647 1.00 96.31 75 LEU A N 1
ATOM 570 C CA . LEU A 1 75 ? -7.249 3.930 -7.067 1.00 96.31 75 LEU A CA 1
ATOM 571 C C . LEU A 1 75 ? -7.899 3.503 -8.391 1.00 96.31 75 LEU A C 1
ATOM 573 O O . LEU A 1 75 ? -9.117 3.581 -8.519 1.00 96.31 75 LEU A O 1
ATOM 577 N N . GLU A 1 76 ? -7.103 3.027 -9.352 1.00 93.81 76 GLU A N 1
ATOM 578 C CA . GLU A 1 76 ? -7.579 2.495 -10.637 1.00 93.81 76 GLU A CA 1
ATOM 579 C C . GLU A 1 76 ? -8.533 1.303 -10.461 1.00 93.81 76 GLU A C 1
ATOM 581 O O . GLU A 1 76 ? -9.439 1.117 -11.269 1.00 93.81 76 GLU A O 1
ATOM 586 N N . GLN A 1 77 ? -8.355 0.519 -9.394 1.00 90.00 77 GLN A N 1
ATOM 587 C CA . GLN A 1 77 ? -9.177 -0.654 -9.085 1.00 90.00 77 GLN A CA 1
ATOM 588 C C . GLN A 1 77 ? -10.273 -0.360 -8.042 1.00 90.00 77 GLN A C 1
ATOM 590 O O . GLN A 1 77 ? -11.296 -1.041 -8.005 1.00 90.00 77 GLN A O 1
ATOM 595 N N . ASN A 1 78 ? -10.084 0.651 -7.185 1.00 93.75 78 ASN A N 1
ATOM 596 C CA . ASN A 1 78 ? -11.064 1.109 -6.201 1.00 93.75 78 ASN A CA 1
ATOM 597 C C . ASN A 1 78 ? -11.034 2.642 -6.066 1.00 93.75 78 ASN A C 1
ATOM 599 O O . ASN A 1 78 ? -10.241 3.215 -5.312 1.00 93.75 78 ASN A O 1
ATOM 603 N N . ALA A 1 79 ? -11.968 3.298 -6.758 1.00 94.38 79 ALA A N 1
ATOM 604 C CA . ALA A 1 79 ? -12.071 4.756 -6.832 1.00 94.38 79 ALA A CA 1
ATOM 605 C C . ALA A 1 79 ? -12.392 5.449 -5.490 1.00 94.38 79 ALA A C 1
ATOM 607 O O . ALA A 1 79 ? -12.159 6.647 -5.354 1.00 94.38 79 ALA A O 1
ATOM 608 N N . ASN A 1 80 ? -12.908 4.715 -4.497 1.00 94.94 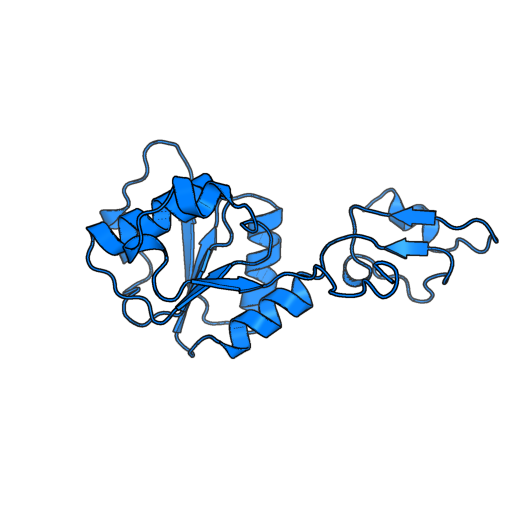80 ASN A N 1
ATOM 609 C CA . ASN A 1 80 ? -13.319 5.259 -3.196 1.00 94.94 80 ASN A CA 1
ATOM 610 C C . ASN A 1 80 ? -12.218 5.150 -2.125 1.00 94.94 80 ASN A C 1
ATOM 612 O O . ASN A 1 80 ? -12.474 5.397 -0.944 1.00 94.94 80 ASN A O 1
ATOM 616 N N . THR A 1 81 ? -11.000 4.770 -2.518 1.00 97.31 81 THR A N 1
ATOM 617 C CA . THR A 1 81 ? -9.870 4.605 -1.600 1.00 97.31 81 THR A CA 1
ATOM 618 C C . THR A 1 81 ? -9.539 5.909 -0.873 1.00 97.31 81 THR A C 1
ATOM 620 O O . THR A 1 81 ? -9.353 6.960 -1.487 1.00 97.31 81 THR A O 1
ATOM 623 N N . ARG A 1 82 ? -9.401 5.832 0.453 1.00 97.31 82 ARG A N 1
ATOM 624 C CA . ARG A 1 82 ? -9.045 6.971 1.312 1.00 97.31 82 ARG A CA 1
ATOM 625 C C . ARG A 1 82 ? -7.540 7.042 1.526 1.00 97.31 82 ARG A C 1
ATOM 627 O O . ARG A 1 82 ? -6.929 6.045 1.904 1.00 97.31 82 ARG A O 1
ATOM 634 N N . PHE A 1 83 ? -6.935 8.215 1.359 1.00 95.88 83 PHE A N 1
ATOM 635 C CA . PHE A 1 83 ? -5.479 8.364 1.442 1.00 95.88 83 PHE A CA 1
ATOM 636 C C . PHE A 1 83 ? -5.021 9.117 2.688 1.00 95.88 83 PHE A C 1
ATOM 638 O O . PHE A 1 83 ? -5.500 10.208 2.988 1.00 95.88 83 PHE A O 1
ATOM 645 N N . TYR A 1 84 ? -4.028 8.552 3.373 1.00 96.19 84 TYR A N 1
ATOM 646 C CA . TYR A 1 84 ? -3.420 9.105 4.580 1.00 96.19 84 TYR A CA 1
ATOM 647 C C . TYR A 1 84 ? -1.938 9.365 4.316 1.00 96.19 84 TYR A C 1
ATOM 649 O O . TYR A 1 84 ? -1.170 8.437 4.068 1.00 96.19 84 TYR A O 1
ATOM 657 N N . ARG A 1 85 ? -1.514 10.627 4.365 1.00 93.38 85 ARG A N 1
ATOM 658 C CA . ARG A 1 85 ? -0.126 11.011 4.078 1.00 93.38 85 ARG A CA 1
ATOM 659 C C . ARG A 1 85 ? 0.689 11.103 5.371 1.00 93.38 85 ARG A C 1
ATOM 661 O O . ARG A 1 85 ? 0.323 11.826 6.293 1.00 93.38 85 ARG A O 1
ATOM 668 N N . VAL A 1 86 ? 1.792 10.361 5.429 1.00 91.12 86 VAL A N 1
ATOM 669 C CA . VAL A 1 86 ? 2.713 10.234 6.568 1.00 91.12 86 VAL A CA 1
ATOM 670 C C . VAL A 1 86 ? 4.016 10.945 6.219 1.00 91.12 86 VAL A C 1
ATOM 672 O O . VAL A 1 86 ? 4.981 10.342 5.732 1.00 91.12 86 VAL A O 1
ATOM 675 N N . GLU A 1 87 ? 4.039 12.254 6.456 1.00 80.62 87 GLU A N 1
ATOM 676 C CA . GLU A 1 87 ? 5.179 13.130 6.178 1.00 80.62 87 GLU A CA 1
ATOM 677 C C . GLU A 1 87 ? 5.656 13.885 7.416 1.00 80.62 87 GLU A C 1
ATOM 679 O O . GLU A 1 87 ? 4.865 14.272 8.271 1.00 80.62 87 GLU A O 1
ATOM 684 N N . GLY A 1 88 ? 6.969 14.117 7.478 1.00 70.44 88 GLY A N 1
ATOM 685 C CA . GLY A 1 88 ? 7.625 14.787 8.598 1.00 70.44 88 GLY A CA 1
ATOM 686 C C . GLY A 1 88 ? 7.960 13.860 9.771 1.00 70.44 88 GLY A C 1
ATOM 687 O O . GLY A 1 88 ? 7.440 12.753 9.898 1.00 70.44 88 GLY A O 1
ATOM 688 N N . GLU A 1 89 ? 8.871 14.322 10.629 1.00 66.00 89 GLU A N 1
ATOM 689 C CA . GLU A 1 89 ? 9.340 13.580 11.811 1.00 66.00 89 GLU A CA 1
ATOM 690 C C . GLU A 1 89 ? 8.367 13.666 12.999 1.00 66.00 89 GLU A C 1
ATOM 692 O O . GLU A 1 89 ? 8.335 12.776 13.844 1.00 66.00 89 GLU A O 1
ATOM 697 N N . LYS A 1 90 ? 7.554 14.731 13.066 1.00 70.19 90 LYS A N 1
ATOM 698 C CA . LYS A 1 90 ? 6.607 15.005 14.160 1.00 70.19 90 LYS A CA 1
ATOM 699 C C . LYS A 1 90 ? 5.166 14.934 13.667 1.00 70.19 90 LYS A C 1
ATOM 701 O O . LYS A 1 90 ? 4.491 15.951 13.528 1.00 70.19 90 LYS A O 1
ATOM 706 N N . LEU A 1 91 ? 4.714 13.721 13.379 1.00 83.25 91 LEU A N 1
ATOM 707 C CA . LEU A 1 91 ? 3.355 13.473 12.919 1.00 83.25 91 LEU A CA 1
ATOM 708 C C . LEU A 1 91 ? 2.406 13.251 14.103 1.00 83.25 91 LEU A C 1
ATOM 710 O O . LEU A 1 91 ? 2.639 12.387 14.949 1.00 83.25 91 LEU A O 1
ATOM 714 N N . ASP A 1 92 ? 1.304 13.994 14.133 1.00 90.56 92 ASP A N 1
ATOM 715 C CA . ASP A 1 92 ? 0.202 13.754 15.065 1.00 90.56 92 ASP A CA 1
ATOM 716 C C . ASP A 1 92 ? -0.678 12.610 14.535 1.00 90.56 92 ASP A C 1
ATOM 718 O O . ASP A 1 92 ? -1.608 12.814 13.746 1.00 90.56 92 ASP A O 1
ATOM 722 N N . PHE A 1 93 ? -0.361 11.382 14.953 1.00 92.19 93 PHE A N 1
ATOM 723 C CA . PHE A 1 93 ? -1.105 10.189 14.546 1.00 92.19 93 PHE A CA 1
ATOM 724 C C . PHE A 1 93 ? -2.552 10.192 15.038 1.00 92.19 93 PHE A C 1
ATOM 726 O O . PHE A 1 93 ? -3.426 9.679 14.340 1.00 92.19 93 PHE A O 1
ATOM 733 N N . TYR A 1 94 ? -2.843 10.804 16.189 1.00 91.25 94 TYR A N 1
ATOM 734 C CA . TYR A 1 94 ? -4.211 10.880 16.692 1.00 91.25 94 TYR A CA 1
ATOM 735 C C . TYR A 1 94 ? -5.122 11.617 15.703 1.00 91.25 94 TYR A C 1
ATOM 737 O O . TYR A 1 94 ? -6.213 11.124 15.387 1.00 91.25 94 TYR A O 1
ATOM 745 N N . ARG A 1 95 ? -4.653 12.763 15.187 1.00 92.88 95 ARG A N 1
ATOM 746 C CA . ARG A 1 95 ? -5.361 13.546 14.163 1.00 92.88 95 ARG A CA 1
ATOM 747 C C . ARG A 1 95 ? -5.341 12.862 12.803 1.00 92.88 95 ARG A C 1
ATOM 749 O O . ARG A 1 95 ? -6.391 12.758 12.171 1.00 92.88 95 ARG A O 1
ATOM 756 N N . LEU A 1 96 ? -4.183 12.366 12.363 1.00 94.62 96 LEU A N 1
ATOM 757 C CA . LEU A 1 96 ? -4.050 11.725 11.054 1.00 94.62 96 LEU A CA 1
ATOM 758 C C . LEU A 1 96 ? -5.032 10.561 10.893 1.00 94.62 96 LEU A C 1
ATOM 760 O O . LEU A 1 96 ? -5.772 10.524 9.913 1.00 94.62 96 LEU A O 1
ATOM 764 N N . LEU A 1 97 ? -5.081 9.645 11.862 1.00 95.44 97 LEU A N 1
ATOM 765 C CA . LEU A 1 97 ? -5.888 8.423 11.783 1.00 95.44 97 LEU A CA 1
ATOM 766 C C . LEU A 1 97 ? -7.405 8.685 11.780 1.00 95.44 97 LEU A C 1
ATOM 768 O O . LEU A 1 97 ? -8.175 7.782 11.474 1.00 95.44 97 LEU A O 1
ATOM 772 N N . ARG A 1 98 ? -7.838 9.915 12.089 1.00 94.12 98 ARG A N 1
ATOM 773 C CA . ARG A 1 98 ? -9.244 10.359 12.064 1.00 94.12 98 ARG A CA 1
ATOM 774 C C . ARG A 1 98 ? -9.563 11.304 10.902 1.00 94.12 98 ARG A C 1
ATOM 776 O O . ARG A 1 98 ? -10.727 11.621 10.685 1.00 94.12 98 ARG A O 1
ATOM 783 N N . SER A 1 99 ? -8.549 11.742 10.154 1.00 93.94 99 SER A N 1
ATOM 784 C CA . SER A 1 99 ? -8.673 12.795 9.136 1.00 93.94 99 SER A CA 1
ATOM 785 C C . SER A 1 99 ? -9.530 12.417 7.927 1.00 93.94 99 SER A C 1
ATOM 787 O O . SER A 1 99 ? -10.129 13.299 7.324 1.00 93.94 99 SER A O 1
ATOM 789 N N . GLN A 1 100 ? -9.612 11.127 7.590 1.00 93.94 100 GLN A N 1
ATOM 790 C CA . GLN A 1 100 ? -10.408 10.620 6.465 1.00 93.94 100 GLN A CA 1
ATOM 791 C C . GLN A 1 100 ? -11.492 9.636 6.930 1.00 93.94 100 GLN A C 1
ATOM 793 O O . GLN A 1 100 ? -11.938 8.786 6.174 1.00 93.94 100 GLN A O 1
ATOM 798 N N . GLY A 1 101 ? -11.925 9.719 8.189 1.00 91.62 101 GLY A N 1
ATOM 799 C CA . GLY A 1 101 ? -12.906 8.790 8.753 1.00 91.62 101 GLY A CA 1
ATOM 800 C C . GLY A 1 101 ? -12.284 7.561 9.417 1.00 91.62 101 GLY A C 1
ATOM 801 O O . GLY A 1 101 ? -11.065 7.458 9.579 1.00 91.62 101 GLY A O 1
ATOM 802 N N . SER A 1 102 ? -13.159 6.664 9.880 1.00 94.94 102 SER A N 1
ATOM 803 C CA . SER A 1 102 ? -12.783 5.495 10.679 1.00 94.94 102 SER A CA 1
ATOM 804 C C . SER A 1 102 ? -11.962 4.495 9.868 1.00 94.94 102 SER A C 1
ATOM 806 O O . SER A 1 102 ? -12.313 4.157 8.746 1.00 94.94 102 SER A O 1
ATOM 808 N N . LEU A 1 103 ? -10.903 3.976 10.487 1.00 97.44 103 LEU A N 1
ATOM 809 C CA . LEU A 1 103 ? -10.085 2.879 9.963 1.00 97.44 103 LEU A CA 1
ATOM 810 C C . LEU A 1 103 ? -10.482 1.509 10.543 1.00 97.44 103 LEU A C 1
ATOM 812 O O . LEU A 1 103 ? -9.883 0.493 10.195 1.00 97.44 103 LEU A O 1
ATOM 816 N N . ASN A 1 104 ? -11.474 1.464 11.440 1.00 97.25 104 ASN A N 1
ATOM 817 C CA . ASN A 1 104 ? -11.993 0.196 11.951 1.00 97.25 104 ASN A CA 1
ATOM 818 C C . ASN A 1 104 ? -12.698 -0.577 10.840 1.00 97.25 104 ASN A C 1
ATOM 820 O O . ASN A 1 104 ? -13.532 -0.017 10.134 1.00 97.25 104 ASN A O 1
ATOM 824 N N . ASN A 1 105 ? -12.372 -1.865 10.731 1.00 97.94 105 ASN A N 1
ATOM 825 C CA . ASN A 1 105 ? -12.815 -2.769 9.676 1.00 97.94 105 ASN A CA 1
ATOM 826 C C . ASN A 1 105 ? -12.419 -2.324 8.252 1.00 97.94 105 ASN A C 1
ATOM 828 O O . ASN A 1 105 ? -12.938 -2.869 7.285 1.00 97.94 105 ASN A O 1
ATOM 832 N N . ALA A 1 106 ? -11.484 -1.383 8.097 1.00 98.12 106 ALA A N 1
ATOM 833 C CA . ALA A 1 106 ? -10.941 -1.018 6.791 1.00 98.12 106 ALA A CA 1
ATOM 834 C C . ALA A 1 106 ? -9.828 -1.990 6.368 1.00 98.12 106 ALA A C 1
ATOM 836 O O . ALA A 1 106 ? -9.068 -2.486 7.206 1.00 98.12 106 ALA A O 1
ATOM 837 N N . SER A 1 107 ? -9.693 -2.226 5.067 1.00 98.56 107 SER A N 1
ATOM 838 C CA . SER A 1 107 ? -8.509 -2.847 4.467 1.00 98.56 107 SER A CA 1
ATOM 839 C C . SER A 1 107 ? -7.459 -1.773 4.214 1.00 98.56 107 SER A C 1
ATOM 841 O O . SER A 1 107 ? -7.715 -0.812 3.489 1.00 98.56 107 SER A O 1
ATOM 843 N N . ILE A 1 108 ? -6.284 -1.904 4.828 1.00 98.62 108 ILE A N 1
ATOM 844 C CA . ILE A 1 108 ? -5.290 -0.828 4.866 1.00 98.62 108 ILE A CA 1
ATOM 845 C C . ILE A 1 108 ? -4.064 -1.201 4.038 1.00 98.62 108 ILE A C 1
ATOM 847 O O . ILE A 1 108 ? -3.277 -2.053 4.440 1.00 98.62 108 ILE A O 1
ATOM 851 N N . PHE A 1 109 ? -3.852 -0.503 2.926 1.00 98.62 109 PHE A N 1
ATOM 852 C CA . PHE A 1 109 ? -2.608 -0.540 2.166 1.00 98.62 109 PHE A CA 1
ATOM 853 C C . PHE A 1 109 ? -1.528 0.300 2.851 1.00 98.62 109 PHE A C 1
ATOM 855 O O . PHE A 1 109 ? -1.703 1.491 3.109 1.00 98.62 109 PHE A O 1
ATOM 862 N N . LEU A 1 110 ? -0.378 -0.310 3.112 1.00 98.06 110 LEU A N 1
ATOM 863 C CA . LEU A 1 110 ? 0.790 0.330 3.709 1.00 98.06 110 LEU A CA 1
ATOM 864 C C . LEU A 1 110 ? 1.829 0.606 2.621 1.00 98.06 110 LEU A C 1
ATOM 866 O O . LEU A 1 110 ? 2.892 -0.013 2.573 1.00 98.06 110 LEU A O 1
ATOM 870 N N . ASN A 1 111 ? 1.517 1.564 1.744 1.00 97.44 111 ASN A N 1
ATOM 871 C CA . ASN A 1 111 ? 2.379 2.000 0.641 1.00 97.44 111 ASN A CA 1
ATOM 872 C C . ASN A 1 111 ? 3.483 2.942 1.147 1.00 97.44 111 ASN A C 1
ATOM 874 O O . ASN A 1 111 ? 3.718 4.018 0.595 1.00 97.44 111 ASN A O 1
ATOM 878 N N . THR A 1 112 ? 4.151 2.540 2.226 1.00 96.06 112 THR A N 1
ATOM 879 C CA . THR A 1 112 ? 5.209 3.286 2.904 1.00 96.06 112 THR A CA 1
ATOM 880 C C . THR A 1 112 ? 6.448 2.411 3.114 1.00 96.06 112 THR A C 1
ATOM 882 O O . THR A 1 112 ? 6.322 1.187 3.174 1.00 96.06 112 THR A O 1
ATOM 885 N N . PRO A 1 113 ? 7.646 3.004 3.265 1.00 94.50 113 PRO A N 1
ATOM 886 C CA . PRO A 1 113 ? 8.853 2.277 3.633 1.00 94.50 113 PRO A CA 1
ATOM 887 C C . PRO A 1 113 ? 8.726 1.572 4.984 1.00 94.50 113 PRO A C 1
ATOM 889 O O . PRO A 1 113 ? 8.010 2.035 5.873 1.00 94.50 113 PRO A O 1
ATOM 892 N N . LEU A 1 114 ? 9.530 0.524 5.165 1.00 94.25 114 LEU A N 1
ATOM 893 C CA . LEU A 1 114 ? 9.507 -0.393 6.307 1.00 94.25 114 LEU A CA 1
ATOM 894 C C . LEU A 1 114 ? 9.339 0.271 7.681 1.00 94.25 114 LEU A C 1
ATOM 896 O O . LEU A 1 114 ? 8.498 -0.147 8.473 1.00 94.25 114 LEU A O 1
ATOM 900 N N . ILE A 1 115 ? 10.124 1.314 7.963 1.00 93.56 115 ILE A N 1
ATOM 901 C CA . ILE A 1 115 ? 10.096 2.007 9.260 1.00 93.56 115 ILE A CA 1
ATOM 902 C C . ILE A 1 115 ? 8.750 2.714 9.470 1.00 93.56 115 ILE A C 1
ATOM 904 O O . ILE A 1 115 ? 8.168 2.621 10.549 1.00 93.56 115 ILE A O 1
ATOM 908 N N . LYS A 1 116 ? 8.221 3.381 8.435 1.00 94.38 116 LYS A N 1
ATOM 909 C CA . LYS A 1 116 ? 6.913 4.048 8.495 1.00 94.38 116 LYS A CA 1
ATOM 910 C C . LYS A 1 116 ? 5.784 3.026 8.601 1.00 94.38 116 LYS A C 1
ATOM 912 O O . LYS A 1 116 ? 4.893 3.221 9.414 1.00 9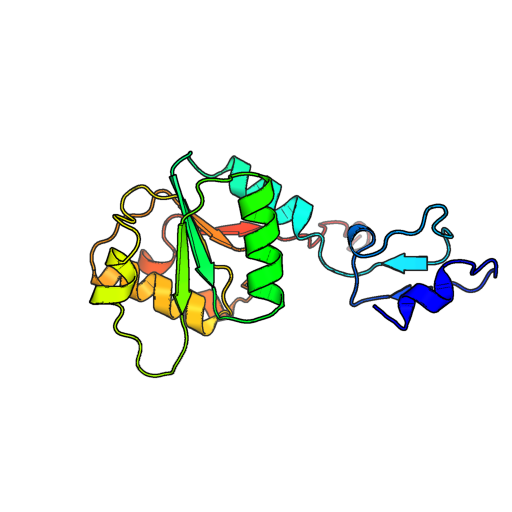4.38 116 LYS A O 1
ATOM 917 N N . THR A 1 117 ? 5.860 1.915 7.872 1.00 96.00 117 THR A N 1
ATOM 918 C CA . THR A 1 117 ? 4.906 0.795 7.960 1.00 96.00 117 THR A CA 1
ATOM 919 C C . THR A 1 117 ? 4.821 0.243 9.383 1.00 96.00 117 THR A C 1
ATOM 921 O O . THR A 1 117 ? 3.724 0.097 9.926 1.00 96.00 117 THR A O 1
ATOM 924 N N . ALA A 1 118 ? 5.970 -0.025 10.012 1.00 95.31 118 ALA A N 1
ATOM 925 C CA . ALA A 1 118 ? 6.032 -0.498 11.393 1.00 95.31 118 ALA A CA 1
ATOM 926 C C . ALA A 1 118 ? 5.465 0.541 12.375 1.00 95.31 118 ALA A C 1
ATOM 928 O O . ALA A 1 118 ? 4.655 0.200 13.237 1.00 95.31 118 ALA A O 1
ATOM 929 N N . LEU A 1 119 ? 5.822 1.819 12.197 1.00 94.75 119 LEU A N 1
ATOM 930 C CA . LEU A 1 119 ? 5.297 2.916 13.008 1.00 94.75 119 LEU A CA 1
ATOM 931 C C . LEU A 1 119 ? 3.772 3.036 12.885 1.00 94.75 119 LEU A C 1
ATOM 933 O O . LEU A 1 119 ? 3.092 3.045 13.903 1.00 94.75 119 LEU A O 1
ATOM 937 N N . ILE A 1 120 ? 3.225 3.077 11.666 1.00 95.88 120 ILE A N 1
ATOM 938 C CA . ILE A 1 120 ? 1.777 3.158 11.417 1.00 95.88 120 ILE A CA 1
ATOM 939 C C . ILE A 1 120 ? 1.063 1.982 12.083 1.00 95.88 120 ILE A C 1
ATOM 941 O O . ILE A 1 120 ? 0.100 2.194 12.814 1.00 95.88 120 ILE A O 1
ATOM 945 N N . SER A 1 121 ? 1.560 0.759 11.883 1.00 95.88 121 SER A N 1
ATOM 946 C CA . SER A 1 121 ? 0.955 -0.452 12.450 1.00 95.88 121 SER A CA 1
ATOM 947 C C . SER A 1 121 ? 0.921 -0.411 13.984 1.00 95.88 121 SER A C 1
ATOM 949 O O . SER A 1 121 ? -0.107 -0.705 14.593 1.00 95.88 121 SER A O 1
ATOM 951 N N . SER A 1 122 ? 2.004 0.063 14.607 1.00 95.56 122 SER A N 1
ATOM 952 C CA . SER A 1 122 ? 2.068 0.297 16.054 1.00 95.56 122 SER A CA 1
ATOM 953 C C . SER A 1 122 ? 1.060 1.349 16.521 1.00 95.56 122 SER A C 1
ATOM 955 O O . SER A 1 122 ? 0.352 1.140 17.505 1.00 95.56 122 SER A O 1
ATOM 957 N N . GLN A 1 123 ? 0.918 2.455 15.788 1.00 95.56 123 GLN A N 1
ATOM 958 C CA . GLN A 1 123 ? -0.043 3.506 16.127 1.00 95.56 123 GLN A CA 1
ATOM 959 C C . GLN A 1 123 ? -1.495 3.030 15.984 1.00 95.56 123 GLN A C 1
ATOM 961 O O . GLN A 1 123 ? -2.313 3.336 16.848 1.00 95.56 123 GLN A O 1
ATOM 966 N N . LEU A 1 124 ? -1.820 2.225 14.965 1.00 96.75 124 LEU A N 1
ATOM 967 C CA . LEU A 1 124 ? -3.143 1.601 14.841 1.00 96.75 124 LEU A CA 1
ATOM 968 C C . LEU A 1 124 ? -3.487 0.800 16.104 1.00 96.75 124 LEU A C 1
ATOM 970 O O . LEU A 1 124 ? -4.565 0.991 16.667 1.00 96.75 124 LEU A O 1
ATOM 974 N N . ARG A 1 125 ? -2.546 -0.012 16.604 1.00 95.19 125 ARG A N 1
ATOM 975 C CA . ARG A 1 125 ? -2.727 -0.747 17.862 1.00 95.19 125 ARG A CA 1
ATOM 976 C C . ARG A 1 125 ? -2.844 0.181 19.071 1.00 95.19 125 ARG A C 1
ATOM 978 O O . ARG A 1 125 ? -3.754 -0.010 19.868 1.00 95.19 125 ARG A O 1
ATOM 985 N N . VAL A 1 126 ? -1.961 1.173 19.221 1.00 95.69 126 VAL A N 1
ATOM 986 C CA . VAL A 1 126 ? -1.985 2.135 20.346 1.00 95.69 126 VAL A CA 1
ATOM 987 C C . VAL A 1 126 ? -3.336 2.848 20.449 1.00 95.69 126 VAL A C 1
ATOM 989 O O . VAL A 1 126 ? -3.831 3.072 21.551 1.00 95.69 126 VAL A O 1
ATOM 992 N N . TYR A 1 127 ? -3.959 3.168 19.314 1.00 96.06 127 TYR A N 1
ATOM 993 C CA . TYR A 1 127 ? -5.275 3.806 19.266 1.00 96.06 127 TYR A CA 1
ATOM 994 C C . TYR A 1 127 ? -6.450 2.820 19.190 1.00 96.06 127 TYR A C 1
ATOM 996 O O . TYR A 1 127 ? -7.571 3.253 18.917 1.00 96.06 127 TYR A O 1
ATOM 1004 N N . ASN A 1 128 ? -6.221 1.526 19.444 1.00 95.75 128 ASN A N 1
ATOM 1005 C CA . ASN A 1 128 ? -7.225 0.458 19.404 1.00 95.75 128 ASN A CA 1
ATOM 1006 C C . ASN A 1 128 ? -8.034 0.415 18.096 1.00 95.75 128 ASN A C 1
ATOM 1008 O O . ASN A 1 128 ? -9.221 0.089 18.097 1.00 95.75 128 ASN A O 1
ATOM 1012 N N . ILE A 1 129 ? -7.401 0.749 16.973 1.00 96.88 129 ILE A N 1
ATOM 1013 C CA . ILE A 1 129 ? -7.996 0.585 15.651 1.00 96.88 129 ILE A CA 1
ATOM 1014 C C . ILE A 1 129 ? -7.833 -0.877 15.253 1.00 96.88 129 ILE A C 1
ATOM 1016 O O . ILE A 1 129 ? -6.735 -1.428 15.330 1.00 96.88 129 ILE A O 1
ATOM 1020 N N . GLN A 1 130 ? -8.926 -1.497 14.818 1.00 96.75 130 GLN A N 1
ATOM 1021 C CA . GLN A 1 130 ? -8.964 -2.882 14.360 1.00 96.75 130 GLN A CA 1
ATOM 1022 C C . GLN A 1 130 ? -9.237 -2.915 12.851 1.00 96.75 130 GLN A C 1
ATOM 1024 O O . GLN A 1 130 ? -10.400 -2.890 12.445 1.00 96.75 130 GLN A O 1
ATOM 1029 N N . PRO A 1 131 ? -8.193 -2.932 12.002 1.00 97.81 131 PRO A N 1
ATOM 1030 C CA . PRO A 1 131 ? -8.353 -3.093 10.562 1.00 97.81 131 PRO A CA 1
ATOM 1031 C C . PRO A 1 131 ? -8.940 -4.465 10.229 1.00 97.81 131 PRO A C 1
ATOM 1033 O O . PRO A 1 131 ? -8.743 -5.432 10.968 1.00 97.81 131 PRO A O 1
ATOM 1036 N N . PHE A 1 132 ? -9.594 -4.568 9.075 1.00 98.25 132 PHE A N 1
ATOM 1037 C CA . PHE A 1 132 ? -9.957 -5.865 8.506 1.00 98.25 132 PHE A CA 1
ATOM 1038 C C . PHE A 1 132 ? -8.693 -6.655 8.136 1.00 98.25 132 PHE A C 1
ATOM 1040 O O . PHE A 1 132 ? -8.528 -7.812 8.525 1.00 98.25 132 PHE A O 1
ATOM 1047 N N . VAL A 1 133 ? -7.764 -5.992 7.441 1.00 98.50 133 VAL A N 1
ATOM 1048 C CA . VAL A 1 133 ? -6.486 -6.556 6.996 1.00 98.50 133 VAL A CA 1
ATOM 1049 C C . VAL A 1 133 ? -5.472 -5.433 6.757 1.00 98.50 133 VAL A C 1
ATOM 1051 O O . VAL A 1 133 ? -5.839 -4.342 6.312 1.00 98.50 133 VAL A O 1
ATOM 1054 N N . LEU A 1 134 ? -4.198 -5.693 7.049 1.00 98.50 134 LEU A N 1
ATOM 1055 C CA . LEU A 1 134 ? -3.076 -4.845 6.642 1.00 98.50 134 LEU A CA 1
ATOM 1056 C C . LEU A 1 134 ? -2.449 -5.441 5.378 1.00 98.50 134 LEU A C 1
ATOM 1058 O O . LEU A 1 134 ? -2.157 -6.632 5.336 1.00 98.50 134 LEU A O 1
ATOM 1062 N N . LEU A 1 135 ? -2.246 -4.627 4.348 1.00 98.50 135 LEU A N 1
ATOM 1063 C CA . LEU A 1 135 ? -1.819 -5.053 3.016 1.00 98.50 135 LEU A CA 1
ATOM 1064 C C . LEU A 1 135 ? -0.536 -4.325 2.634 1.00 98.50 135 LEU A C 1
ATOM 1066 O O . LEU A 1 135 ? -0.453 -3.101 2.719 1.00 98.50 135 LEU A O 1
ATOM 1070 N N . SER A 1 136 ? 0.462 -5.065 2.169 1.00 97.56 136 SER A N 1
ATOM 1071 C CA . SER A 1 136 ? 1.701 -4.487 1.660 1.00 97.56 136 SER A CA 1
ATOM 1072 C C . SER A 1 136 ? 2.160 -5.204 0.403 1.00 97.56 136 SER A C 1
ATOM 1074 O O . SER A 1 136 ? 2.135 -6.429 0.322 1.00 97.56 136 SER A O 1
ATOM 1076 N N . THR A 1 137 ? 2.666 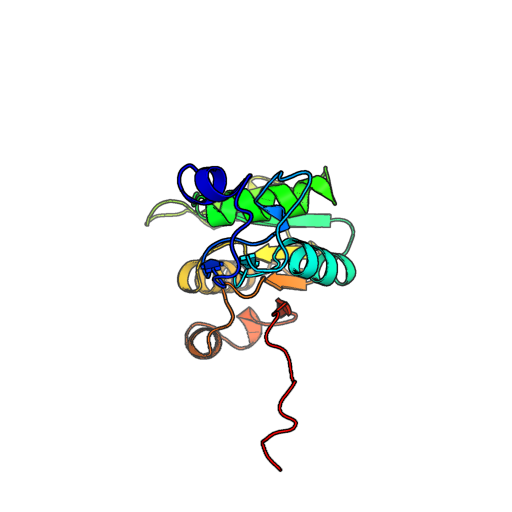-4.443 -0.561 1.00 96.12 137 THR A N 1
ATOM 1077 C CA . THR A 1 137 ? 3.479 -5.006 -1.643 1.00 96.12 137 THR A CA 1
ATOM 1078 C C . THR A 1 137 ? 4.857 -5.404 -1.111 1.00 96.12 137 THR A C 1
ATOM 1080 O O . THR A 1 137 ? 5.182 -5.195 0.069 1.00 96.12 137 THR A O 1
ATOM 1083 N N . GLN A 1 138 ? 5.712 -5.929 -1.986 1.00 93.62 138 GLN A N 1
ATOM 1084 C CA . GLN A 1 138 ? 7.042 -6.403 -1.608 1.00 93.62 138 GLN A CA 1
ATOM 1085 C C . GLN A 1 138 ? 8.007 -5.315 -1.120 1.00 93.62 138 GLN A C 1
ATOM 1087 O O . GLN A 1 138 ? 9.114 -5.637 -0.696 1.00 93.62 138 GLN A O 1
ATOM 1092 N N . ILE A 1 139 ? 7.607 -4.038 -1.121 1.00 93.25 139 ILE A N 1
ATOM 1093 C CA . ILE A 1 139 ? 8.400 -2.944 -0.537 1.00 93.25 139 ILE A CA 1
ATOM 1094 C C . ILE A 1 139 ? 8.759 -3.202 0.934 1.00 93.25 139 ILE A C 1
ATOM 1096 O O . ILE A 1 139 ? 9.795 -2.737 1.405 1.00 93.25 139 ILE A O 1
ATOM 1100 N N . ASN A 1 140 ? 7.922 -3.964 1.649 1.00 94.50 140 ASN A N 1
ATOM 1101 C CA . ASN A 1 140 ? 8.134 -4.333 3.047 1.00 94.50 140 ASN A CA 1
ATOM 1102 C C . ASN A 1 140 ? 8.557 -5.805 3.214 1.00 94.50 140 ASN A C 1
ATOM 1104 O O . ASN A 1 140 ? 8.501 -6.324 4.329 1.00 94.50 140 ASN A O 1
ATOM 1108 N N . TYR A 1 141 ? 8.995 -6.487 2.143 1.00 91.25 141 TYR A N 1
ATOM 1109 C CA . TYR A 1 141 ? 9.497 -7.866 2.219 1.00 91.25 141 TYR A CA 1
ATOM 1110 C C . TYR A 1 141 ? 10.906 -7.871 2.809 1.00 91.25 141 TYR A C 1
ATOM 1112 O O . TYR A 1 141 ? 11.915 -7.946 2.111 1.00 91.25 141 TYR A O 1
ATOM 1120 N N . ASN A 1 142 ? 10.977 -7.689 4.124 1.00 90.12 142 ASN A N 1
ATOM 1121 C CA . ASN A 1 142 ? 12.225 -7.581 4.855 1.00 90.12 142 ASN A CA 1
ATOM 1122 C C . ASN A 1 142 ? 12.073 -8.220 6.246 1.00 90.12 142 ASN A C 1
ATOM 1124 O O . ASN A 1 142 ? 11.206 -7.782 7.007 1.00 90.12 142 ASN A O 1
ATOM 1128 N N . PRO A 1 143 ? 12.932 -9.183 6.639 1.00 87.56 143 PRO A N 1
ATOM 1129 C CA . PRO A 1 143 ? 12.874 -9.816 7.960 1.00 87.56 143 PRO A CA 1
ATOM 1130 C C . PRO A 1 143 ? 12.947 -8.825 9.128 1.00 87.56 143 PRO A C 1
ATOM 1132 O O . PRO A 1 143 ? 12.380 -9.074 10.192 1.00 87.56 143 PRO A O 1
ATOM 1135 N N . ARG A 1 144 ? 13.579 -7.658 8.925 1.00 91.12 144 ARG A N 1
ATOM 1136 C CA . ARG A 1 144 ? 13.626 -6.587 9.931 1.00 91.12 144 ARG A CA 1
ATOM 1137 C C . ARG A 1 144 ? 12.238 -6.084 10.325 1.00 91.12 144 ARG A C 1
ATOM 1139 O O . ARG A 1 144 ? 12.100 -5.540 11.416 1.00 91.12 144 ARG A O 1
ATOM 1146 N N . PHE A 1 145 ? 11.206 -6.297 9.504 1.00 89.56 145 PHE A N 1
ATOM 1147 C CA . PHE A 1 145 ? 9.828 -5.995 9.887 1.00 89.56 145 PHE A CA 1
ATOM 1148 C C . PHE A 1 145 ? 9.439 -6.678 11.201 1.00 89.56 145 PHE A C 1
ATOM 1150 O O . PHE A 1 145 ? 8.853 -6.042 12.072 1.00 89.56 145 PHE A O 1
ATOM 1157 N N . VAL A 1 146 ? 9.842 -7.940 11.387 1.00 88.12 146 VAL A N 1
ATOM 1158 C CA . VAL A 1 146 ? 9.547 -8.716 12.600 1.00 88.12 146 VAL A CA 1
ATOM 1159 C C . VAL A 1 146 ? 10.240 -8.112 13.819 1.00 88.12 146 VAL A C 1
ATOM 1161 O O . VAL A 1 146 ? 9.637 -8.040 14.882 1.00 88.12 146 VAL A O 1
ATOM 1164 N N . SER A 1 147 ? 11.472 -7.616 13.665 1.00 91.31 147 SER A N 1
ATOM 1165 C CA . SER A 1 147 ? 12.196 -6.944 14.754 1.00 91.31 147 SER A CA 1
ATOM 1166 C C . SER A 1 147 ? 11.677 -5.537 15.073 1.00 91.31 147 SER A C 1
ATOM 1168 O O . SER A 1 147 ? 11.871 -5.054 16.182 1.00 91.31 147 SER A O 1
ATOM 1170 N N . LEU A 1 148 ? 11.035 -4.870 14.109 1.00 91.69 148 LEU A N 1
ATOM 1171 C CA . LEU A 1 148 ? 10.502 -3.511 14.258 1.00 91.69 148 LEU A CA 1
ATOM 1172 C C . LEU A 1 148 ? 9.051 -3.484 14.758 1.00 91.69 148 LEU A C 1
ATOM 1174 O O . LEU A 1 148 ? 8.529 -2.407 15.038 1.00 91.69 148 LEU A O 1
ATOM 1178 N N . THR A 1 149 ? 8.392 -4.641 14.842 1.00 92.56 149 THR A N 1
ATOM 1179 C CA . THR A 1 149 ? 6.969 -4.761 15.177 1.00 92.56 149 THR A CA 1
ATOM 1180 C C . THR A 1 149 ? 6.735 -5.718 16.336 1.00 92.56 149 THR A C 1
ATOM 1182 O O . THR A 1 149 ? 7.436 -6.714 16.515 1.00 92.56 149 THR A O 1
ATOM 1185 N N . GLN A 1 150 ? 5.691 -5.456 17.113 1.00 92.00 150 GLN A N 1
ATOM 1186 C CA . GLN A 1 150 ? 5.149 -6.415 18.069 1.00 92.00 150 GLN A CA 1
ATOM 1187 C C . GLN A 1 150 ? 4.198 -7.381 17.358 1.00 92.00 150 GLN A C 1
ATOM 1189 O O . GLN A 1 150 ? 3.700 -7.091 16.272 1.00 92.00 150 GLN A O 1
ATOM 1194 N N . GLU A 1 151 ? 3.912 -8.532 17.968 1.00 91.19 151 GLU A N 1
ATOM 1195 C CA . GLU A 1 151 ? 2.995 -9.527 17.390 1.00 91.19 151 GLU A CA 1
ATOM 1196 C C . GLU A 1 151 ? 1.630 -8.929 17.029 1.00 91.19 151 GLU A C 1
ATOM 1198 O O . GLU A 1 151 ? 1.124 -9.152 15.930 1.00 91.19 151 GLU A O 1
ATOM 1203 N N . GLY A 1 152 ? 1.091 -8.075 17.903 1.00 89.38 152 GLY A N 1
ATOM 1204 C CA . GLY A 1 152 ? -0.167 -7.374 17.654 1.00 89.38 152 GLY A CA 1
ATOM 1205 C C . GLY A 1 152 ? -0.118 -6.373 16.495 1.00 89.38 152 GLY A C 1
ATOM 1206 O O . GLY A 1 152 ? -1.142 -6.169 15.850 1.00 89.38 152 GLY A O 1
ATOM 1207 N N . ASP A 1 153 ? 1.046 -5.789 16.188 1.00 92.00 153 ASP A N 1
ATOM 1208 C CA . ASP A 1 153 ? 1.196 -4.814 15.093 1.00 92.00 153 ASP A CA 1
ATOM 1209 C C . ASP A 1 153 ? 1.112 -5.491 13.714 1.00 92.00 153 ASP A C 1
ATOM 1211 O O . ASP A 1 153 ? 0.819 -4.845 12.714 1.00 92.00 153 ASP A O 1
ATOM 1215 N N . ARG A 1 154 ? 1.372 -6.800 13.647 1.00 91.12 154 ARG A N 1
ATOM 1216 C CA . ARG A 1 154 ? 1.375 -7.592 12.406 1.00 91.12 154 ARG A CA 1
ATOM 1217 C C . ARG A 1 154 ? 0.203 -8.570 12.313 1.00 91.12 154 ARG A C 1
ATOM 1219 O O . ARG A 1 154 ? 0.205 -9.460 11.461 1.00 91.12 154 ARG A O 1
ATOM 1226 N N . LYS A 1 155 ? -0.806 -8.424 13.177 1.00 92.38 155 LYS A N 1
ATOM 1227 C CA . LYS A 1 155 ? -2.024 -9.237 13.108 1.00 92.38 155 LYS A CA 1
ATOM 1228 C C . LYS A 1 155 ? -2.747 -8.959 11.788 1.00 92.38 155 LYS A C 1
ATOM 1230 O O . LYS A 1 155 ? -2.981 -7.805 11.445 1.00 92.38 155 L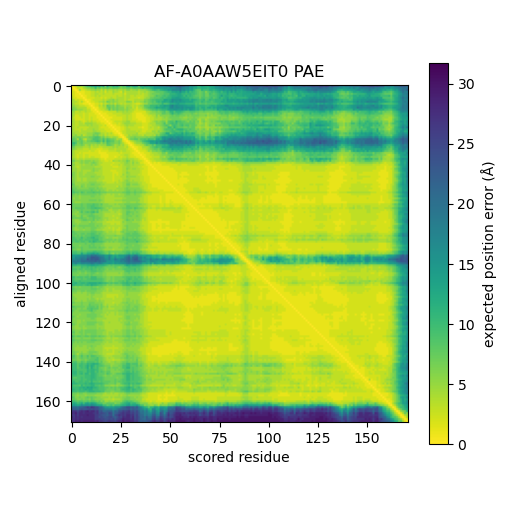YS A O 1
ATOM 1235 N N . ASN A 1 156 ? -3.108 -10.020 11.066 1.00 92.81 156 ASN A N 1
ATOM 1236 C CA . ASN A 1 156 ? -3.740 -9.947 9.742 1.00 92.81 156 ASN A CA 1
ATOM 1237 C C . ASN A 1 156 ? -2.938 -9.106 8.729 1.00 92.81 156 ASN A C 1
ATOM 1239 O O . ASN A 1 156 ? -3.518 -8.387 7.919 1.00 92.81 156 ASN A O 1
ATOM 1243 N N . PHE A 1 157 ? -1.605 -9.179 8.784 1.00 96.25 157 PHE A N 1
ATOM 1244 C CA . PHE A 1 157 ? -0.724 -8.529 7.818 1.00 96.25 157 PHE A CA 1
ATOM 1245 C C . PHE A 1 157 ? -0.412 -9.468 6.650 1.00 96.25 157 PHE A C 1
ATOM 1247 O O . PHE A 1 157 ? 0.210 -10.513 6.835 1.00 96.25 157 PHE A O 1
ATOM 1254 N N . ILE A 1 158 ? -0.825 -9.086 5.443 1.00 97.06 158 ILE A N 1
ATOM 1255 C CA . ILE A 1 158 ? -0.579 -9.820 4.202 1.00 97.06 158 ILE A CA 1
ATOM 1256 C C . ILE A 1 158 ? 0.419 -9.044 3.355 1.00 97.06 158 ILE A C 1
ATOM 1258 O O . ILE A 1 158 ? 0.254 -7.852 3.082 1.00 97.06 158 ILE A O 1
ATOM 1262 N N . LEU A 1 159 ? 1.439 -9.762 2.898 1.00 95.06 159 LEU A N 1
ATOM 1263 C CA . LEU A 1 159 ? 2.438 -9.243 1.988 1.00 95.06 159 LEU A CA 1
ATOM 1264 C C . LEU A 1 159 ? 2.367 -9.986 0.657 1.00 95.06 159 LEU A C 1
ATOM 1266 O O . LEU A 1 159 ? 2.467 -11.211 0.626 1.00 95.06 159 LEU A O 1
ATOM 1270 N N . ALA A 1 160 ? 2.238 -9.240 -0.438 1.00 95.00 160 ALA A N 1
ATOM 1271 C CA . ALA A 1 160 ? 2.391 -9.776 -1.784 1.00 95.00 160 ALA A CA 1
ATOM 1272 C C . ALA A 1 160 ? 3.848 -9.650 -2.234 1.00 95.00 160 ALA A C 1
ATOM 1274 O O . ALA A 1 160 ? 4.471 -8.602 -2.057 1.00 95.00 160 ALA A O 1
ATOM 1275 N N . ASN A 1 161 ? 4.393 -10.716 -2.810 1.00 89.69 161 ASN A N 1
ATOM 1276 C CA . ASN A 1 161 ? 5.711 -10.719 -3.425 1.00 89.69 161 ASN A CA 1
ATOM 1277 C C . ASN A 1 161 ? 5.660 -11.446 -4.771 1.00 89.69 161 ASN A C 1
ATOM 1279 O O . ASN A 1 161 ? 4.727 -12.199 -5.040 1.00 89.69 161 ASN A O 1
ATOM 1283 N N . SER A 1 162 ? 6.655 -11.174 -5.610 1.00 81.62 162 SER A N 1
ATOM 1284 C CA . SER A 1 162 ? 6.844 -11.829 -6.908 1.00 81.62 162 SER A CA 1
ATOM 1285 C C . SER A 1 162 ? 8.164 -12.602 -6.943 1.00 81.62 162 SER A C 1
ATOM 1287 O O . SER A 1 162 ? 8.818 -12.660 -7.980 1.00 81.62 162 SER A O 1
ATOM 1289 N N . ILE A 1 163 ? 8.595 -13.130 -5.793 1.00 76.56 163 ILE A N 1
ATOM 1290 C CA . ILE A 1 163 ? 9.767 -14.003 -5.725 1.00 76.56 163 ILE A CA 1
ATOM 1291 C C . ILE A 1 163 ? 9.267 -15.386 -6.122 1.00 76.56 163 ILE A C 1
ATOM 1293 O O . ILE A 1 163 ? 8.543 -16.028 -5.367 1.00 76.56 163 ILE A O 1
ATOM 1297 N N . ASP A 1 164 ? 9.574 -15.772 -7.353 1.00 60.94 164 ASP A N 1
ATOM 1298 C CA . ASP A 1 164 ? 9.161 -17.052 -7.906 1.00 60.94 164 ASP A CA 1
ATOM 1299 C C . ASP A 1 164 ? 9.848 -18.203 -7.156 1.00 60.94 164 ASP A C 1
ATOM 1301 O O . ASP A 1 164 ? 11.052 -18.148 -6.896 1.00 60.94 164 ASP A O 1
ATOM 1305 N N . ASN A 1 165 ? 9.091 -19.251 -6.833 1.00 51.66 165 ASN A N 1
ATOM 1306 C CA . ASN A 1 165 ? 9.645 -20.528 -6.391 1.00 51.66 165 ASN A CA 1
ATOM 1307 C C . ASN A 1 165 ? 9.899 -21.383 -7.640 1.00 51.66 165 ASN A C 1
ATOM 1309 O O . ASN A 1 165 ? 9.253 -22.410 -7.824 1.00 51.66 165 ASN A O 1
ATOM 1313 N N . HIS A 1 166 ? 10.817 -20.966 -8.509 1.00 46.62 166 HIS A N 1
ATOM 1314 C CA . HIS A 1 166 ? 11.404 -21.878 -9.490 1.00 46.62 166 HIS A CA 1
ATOM 1315 C C . HIS A 1 166 ? 12.851 -22.130 -9.095 1.00 46.62 166 HIS A C 1
ATOM 1317 O O . HIS A 1 166 ? 13.778 -21.471 -9.563 1.00 46.62 166 HIS A O 1
ATOM 1323 N N . ASP A 1 167 ? 13.012 -23.094 -8.193 1.00 45.44 167 ASP A N 1
ATOM 1324 C CA . ASP A 1 167 ? 14.290 -23.737 -7.941 1.00 45.44 167 ASP A CA 1
ATOM 1325 C C . ASP A 1 167 ? 14.161 -25.227 -8.267 1.00 45.44 167 ASP A C 1
ATOM 1327 O O . ASP A 1 167 ? 14.040 -26.074 -7.388 1.00 45.44 167 ASP A O 1
ATOM 1331 N N . ASP A 1 168 ? 14.149 -25.539 -9.564 1.00 48.00 168 ASP A N 1
ATOM 1332 C CA . ASP A 1 168 ? 14.347 -26.914 -10.044 1.00 48.00 168 ASP A CA 1
ATOM 1333 C C . ASP A 1 168 ? 15.848 -27.292 -10.068 1.00 48.00 168 ASP A C 1
ATOM 1335 O O . ASP A 1 168 ? 16.198 -28.386 -10.496 1.00 48.00 168 ASP A O 1
ATOM 1339 N N . ASN A 1 169 ? 16.745 -26.400 -9.610 1.00 41.59 169 ASN A N 1
ATOM 1340 C CA . ASN A 1 169 ? 18.203 -26.588 -9.600 1.00 41.59 169 ASN A CA 1
ATOM 1341 C C . ASN A 1 169 ? 18.802 -26.682 -8.177 1.00 41.59 169 ASN A C 1
ATOM 1343 O O . ASN A 1 169 ? 20.021 -26.608 -8.011 1.00 41.59 169 ASN A O 1
ATOM 1347 N N . LEU A 1 170 ? 17.967 -26.924 -7.160 1.00 42.06 170 LEU A N 1
ATOM 1348 C CA . LEU A 1 170 ? 18.370 -27.582 -5.906 1.00 42.06 170 LEU A CA 1
ATOM 1349 C C . LEU A 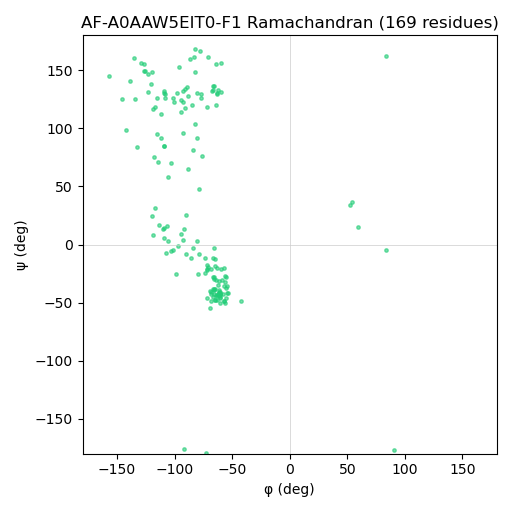1 170 ? 18.198 -29.116 -5.975 1.00 42.06 170 LEU A C 1
ATOM 1351 O O . LEU A 1 170 ? 18.088 -29.784 -4.943 1.00 42.06 170 LEU A O 1
ATOM 1355 N N . SER A 1 171 ? 18.236 -29.671 -7.190 1.00 34.41 171 SER A N 1
ATOM 1356 C CA . SER A 1 171 ? 18.448 -31.092 -7.494 1.00 34.41 171 SER A CA 1
ATOM 1357 C C . SER A 1 171 ? 19.460 -31.264 -8.617 1.00 34.41 171 SER A C 1
ATOM 1359 O O . SER A 1 171 ? 19.350 -30.512 -9.609 1.00 34.41 171 SER A O 1
#

Foldseek 3Di:
DVVVVVCLVPDDPAAAEAQDDDPVVDDRPDDDPSYHYNYFPLLVQLVVLVVLFDLAAEEEAAPDPQLVVSVVSNCVVHVPYHYFYDYDPDDPLVCRCPVRHAQAQGEYEYSYALLVLQVNLVSCVVVVRHYVAYEYECNNVDPCSPVSHDPSSCVRYDYHYDPDPPDPPVD